Protein AF-A0A1M2ZMR6-F1 (afdb_monomer)

pLDDT: mean 93.02, std 10.54, range [47.06, 98.75]

Solvent-accessible surface area (backbone atoms only — not comparable to full-atom values): 6301 Å² total; per-residue (Å²): 128,54,48,66,56,36,40,55,54,36,48,52,54,34,48,53,54,47,52,56,48,49,60,54,49,73,72,46,52,87,74,58,43,62,72,53,46,61,58,56,54,52,52,50,52,54,50,54,51,53,74,79,42,80,59,54,53,69,56,30,53,56,42,58,70,40,93,54,41,49,62,54,52,46,66,53,53,67,72,58,63,57,68,60,66,56,50,51,50,50,51,52,52,52,52,51,52,52,53,54,52,52,54,54,58,53,62,63,71,78,110

Secondary structure (DSSP, 8-state):
--HHHHHHHHHHHHHHHHHHHHHHHTTS-TTGGGTTHHHHHHHHHHHHHHHH-PPPHHHHHHHHTSSSHHHHHHHHHGGG--THHHHHHHHHHHHHHHHHHHHHHHHTT--

Radius of gyration: 21.86 Å; Cα contacts (8 Å, |Δi|>4): 51; chains: 1; bounding box: 43×36×68 Å

Mean predicted aligned error: 5.64 Å

Sequence (111 aa):
MTVEELNIALYQKMFDEQDDFVKHLETLTPKEILNPAYEYTTRQDILLSLEENDLSAGEATQLLKQDKPLSAVFSVWEKRETPYMKSIFETMSDTARQLLQRENSSMGKER

Structure (mmCIF, N/CA/C/O backbone):
data_AF-A0A1M2ZMR6-F1
#
_entry.id   AF-A0A1M2ZMR6-F1
#
loop_
_atom_site.group_PDB
_atom_site.id
_atom_site.type_symbol
_atom_site.label_atom_id
_atom_site.label_alt_id
_atom_site.label_comp_id
_atom_site.label_asym_id
_atom_site.label_entity_id
_atom_site.label_seq_id
_atom_site.pdbx_PDB_ins_code
_atom_site.Cartn_x
_atom_site.Cartn_y
_atom_site.Cartn_z
_atom_site.occupancy
_atom_site.B_iso_or_equiv
_atom_site.auth_seq_id
_atom_site.auth_comp_id
_atom_site.auth_asym_id
_atom_site.auth_atom_id
_atom_site.pdbx_PDB_model_num
ATOM 1 N N . MET A 1 1 ? 15.777 3.134 -22.900 1.00 79.25 1 MET A N 1
ATOM 2 C CA . MET A 1 1 ? 14.499 3.713 -22.470 1.00 79.25 1 MET A CA 1
ATOM 3 C C . MET A 1 1 ? 14.761 5.117 -21.963 1.00 79.25 1 MET A C 1
ATOM 5 O O . MET A 1 1 ? 15.801 5.321 -21.336 1.00 79.25 1 MET A O 1
ATOM 9 N N . THR A 1 2 ? 13.894 6.069 -22.283 1.00 95.81 2 THR A N 1
ATOM 10 C CA . THR A 1 2 ? 13.901 7.423 -21.710 1.00 95.81 2 THR A CA 1
ATOM 11 C C . THR A 1 2 ? 13.433 7.392 -20.249 1.00 95.81 2 THR A C 1
ATOM 13 O O . THR A 1 2 ? 12.951 6.368 -19.768 1.00 95.81 2 THR A O 1
ATOM 16 N N . VAL A 1 3 ? 13.600 8.501 -19.517 1.00 96.06 3 VAL A N 1
ATOM 17 C CA . VAL A 1 3 ? 13.079 8.635 -18.139 1.00 96.06 3 VAL A CA 1
ATOM 18 C C . VAL A 1 3 ? 11.559 8.440 -18.117 1.00 96.06 3 VAL A C 1
ATOM 20 O O . VAL A 1 3 ? 11.052 7.691 -17.292 1.00 96.06 3 VAL A O 1
ATOM 23 N N . GLU A 1 4 ? 10.859 9.054 -19.067 1.00 96.31 4 GLU A N 1
ATOM 24 C CA . GLU A 1 4 ? 9.408 8.940 -19.238 1.00 96.31 4 GLU A CA 1
ATOM 25 C C . GLU A 1 4 ? 8.986 7.490 -19.527 1.00 96.31 4 GLU A C 1
ATOM 27 O O . GLU A 1 4 ? 8.147 6.935 -18.826 1.00 96.31 4 GLU A O 1
ATOM 32 N N . GLU A 1 5 ? 9.642 6.815 -20.479 1.00 97.75 5 GLU A N 1
ATOM 33 C CA . GLU A 1 5 ? 9.361 5.405 -20.791 1.00 97.75 5 GLU A CA 1
ATOM 34 C C . GLU A 1 5 ? 9.572 4.484 -19.577 1.00 97.75 5 GLU A C 1
ATOM 36 O O . GLU A 1 5 ? 8.863 3.490 -19.423 1.00 97.75 5 GLU A O 1
ATOM 41 N N . LEU A 1 6 ? 10.551 4.790 -18.716 1.00 98.31 6 LEU A N 1
ATOM 42 C CA . LEU A 1 6 ? 10.812 4.022 -17.497 1.00 98.31 6 LEU A CA 1
ATOM 43 C C . LEU A 1 6 ? 9.726 4.231 -16.436 1.00 98.31 6 LEU A C 1
ATOM 45 O O . LEU A 1 6 ? 9.324 3.250 -15.811 1.00 98.31 6 LEU A O 1
ATOM 49 N N . ASN A 1 7 ?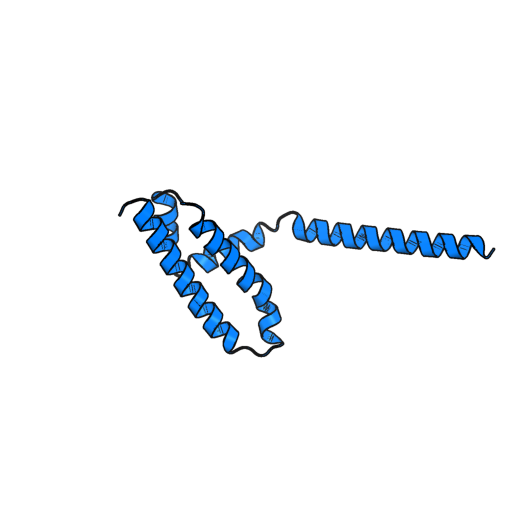 9.244 5.461 -16.238 1.00 98.38 7 ASN A N 1
ATOM 50 C CA . ASN A 1 7 ? 8.154 5.738 -15.297 1.00 98.38 7 ASN A CA 1
ATOM 51 C C . ASN A 1 7 ? 6.827 5.152 -15.789 1.00 98.38 7 ASN A C 1
ATOM 53 O O . ASN A 1 7 ? 6.145 4.495 -15.009 1.00 98.38 7 ASN A O 1
ATOM 57 N N . ILE A 1 8 ? 6.524 5.250 -17.088 1.00 98.25 8 ILE A N 1
ATOM 58 C CA . ILE A 1 8 ? 5.349 4.600 -17.694 1.00 98.25 8 ILE A CA 1
ATOM 59 C C . ILE A 1 8 ? 5.407 3.080 -17.498 1.00 98.25 8 ILE A C 1
ATOM 61 O O . ILE A 1 8 ? 4.431 2.463 -17.072 1.00 98.25 8 ILE A O 1
ATOM 65 N N . ALA A 1 9 ? 6.559 2.456 -17.768 1.00 98.44 9 ALA A N 1
ATOM 66 C CA . ALA A 1 9 ? 6.722 1.017 -17.574 1.00 98.44 9 ALA A CA 1
ATOM 67 C C . ALA A 1 9 ? 6.585 0.609 -16.099 1.00 98.44 9 ALA A C 1
ATOM 69 O O . ALA A 1 9 ? 6.017 -0.443 -15.795 1.00 98.44 9 ALA A O 1
ATOM 70 N N . LEU A 1 10 ? 7.106 1.427 -15.180 1.00 98.69 10 LEU A N 1
ATOM 71 C CA . LEU A 1 10 ? 6.979 1.186 -13.747 1.00 98.69 10 LEU A CA 1
ATOM 72 C C . LEU A 1 10 ? 5.525 1.315 -13.289 1.00 98.69 10 LEU A C 1
ATOM 74 O O . LEU A 1 10 ? 5.045 0.426 -12.588 1.00 98.69 10 LEU A O 1
ATOM 78 N N . TYR A 1 11 ? 4.832 2.372 -13.717 1.00 98.62 11 TYR A N 1
ATOM 79 C CA . TYR A 1 11 ? 3.420 2.585 -13.427 1.00 98.62 11 TYR A CA 1
ATOM 80 C C . TYR A 1 11 ? 2.592 1.392 -13.891 1.00 98.62 11 TYR A C 1
ATOM 82 O O . TYR A 1 11 ? 1.877 0.814 -13.081 1.00 98.62 11 TYR A O 1
ATOM 90 N N . GLN A 1 12 ? 2.757 0.948 -15.144 1.00 98.69 12 GLN A N 1
ATOM 91 C CA . GLN A 1 12 ? 2.014 -0.202 -15.663 1.00 98.69 12 GLN A CA 1
ATOM 92 C C . GLN A 1 12 ? 2.259 -1.459 -14.823 1.00 98.69 12 GLN A C 1
ATOM 94 O O . GLN A 1 12 ? 1.314 -2.142 -14.441 1.00 98.69 12 GLN A O 1
ATOM 99 N N . LYS A 1 13 ? 3.517 -1.738 -14.464 1.00 98.69 13 LYS A N 1
ATOM 100 C CA . LYS A 1 13 ? 3.854 -2.899 -13.634 1.00 98.69 13 LYS A CA 1
ATOM 101 C C . LYS A 1 13 ? 3.226 -2.823 -12.237 1.00 98.69 13 LYS A C 1
ATOM 103 O O . LYS A 1 13 ? 2.751 -3.832 -11.724 1.00 98.69 13 LYS A O 1
ATOM 108 N N . MET A 1 14 ? 3.240 -1.649 -11.608 1.00 98.75 14 MET A N 1
ATOM 109 C CA . MET A 1 14 ? 2.619 -1.436 -10.297 1.00 98.75 14 MET A CA 1
ATOM 110 C C . MET A 1 14 ? 1.087 -1.492 -10.386 1.00 98.75 14 MET A C 1
ATOM 112 O O . MET A 1 14 ? 0.444 -2.003 -9.472 1.00 98.75 14 MET A O 1
ATOM 116 N N . PHE A 1 15 ? 0.506 -1.007 -11.484 1.00 98.69 15 PHE A N 1
ATOM 117 C CA . PHE A 1 15 ? -0.927 -1.062 -11.749 1.00 98.69 15 PHE A CA 1
ATOM 118 C C . PHE A 1 15 ? -1.403 -2.507 -11.928 1.00 98.69 15 PHE A C 1
ATOM 120 O O . PHE A 1 15 ? -2.359 -2.908 -11.272 1.00 98.69 15 PHE A O 1
ATOM 127 N N . ASP A 1 16 ? -0.694 -3.313 -12.723 1.00 98.75 16 ASP A N 1
ATOM 128 C CA . ASP A 1 16 ? -0.993 -4.741 -12.895 1.00 98.75 16 ASP A CA 1
ATOM 129 C C . ASP A 1 16 ? -0.922 -5.484 -11.546 1.00 98.75 16 ASP A C 1
ATOM 131 O O . ASP A 1 16 ? -1.782 -6.301 -11.220 1.00 98.75 16 ASP A O 1
ATOM 135 N N . GLU A 1 17 ? 0.062 -5.144 -10.704 1.00 98.69 17 GLU A N 1
ATOM 136 C CA . GLU A 1 17 ? 0.170 -5.686 -9.346 1.00 98.69 17 GLU A CA 1
ATOM 137 C C . GLU A 1 17 ? -1.022 -5.286 -8.454 1.00 98.69 17 GLU A C 1
ATOM 139 O O . GLU A 1 17 ? -1.470 -6.079 -7.622 1.00 98.69 17 GLU A O 1
ATOM 144 N N . GLN A 1 18 ? -1.537 -4.059 -8.592 1.00 98.69 18 GLN A N 1
ATOM 145 C CA . GLN A 1 18 ? -2.737 -3.612 -7.884 1.00 98.69 18 GLN A CA 1
ATOM 146 C C . GLN A 1 18 ? -3.992 -4.321 -8.391 1.00 98.69 18 GLN A C 1
ATOM 148 O O . GLN A 1 18 ? -4.830 -4.697 -7.576 1.00 98.69 18 GLN A O 1
ATOM 153 N N . ASP A 1 19 ? -4.125 -4.521 -9.699 1.00 98.62 19 ASP A N 1
ATOM 154 C CA . ASP A 1 19 ? -5.255 -5.228 -10.304 1.00 98.62 19 ASP A CA 1
ATOM 155 C C . ASP A 1 19 ? -5.327 -6.680 -9.803 1.00 98.62 19 ASP A C 1
ATOM 157 O O . ASP A 1 19 ? -6.377 -7.148 -9.362 1.00 98.62 19 ASP A O 1
ATOM 1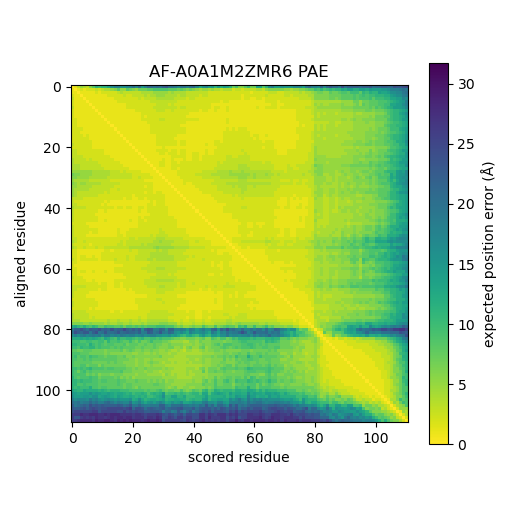61 N N . ASP A 1 20 ? -4.190 -7.375 -9.742 1.00 98.56 20 ASP A N 1
ATOM 162 C CA . ASP A 1 20 ? -4.116 -8.717 -9.156 1.00 98.56 20 ASP A CA 1
ATOM 163 C C . ASP A 1 20 ? -4.438 -8.730 -7.655 1.00 98.56 20 ASP A C 1
ATOM 165 O O . ASP A 1 20 ? -5.084 -9.662 -7.161 1.00 98.56 20 ASP A O 1
ATOM 169 N N . PHE A 1 21 ? -4.041 -7.686 -6.921 1.00 98.38 21 PHE A N 1
ATOM 170 C CA . PHE A 1 21 ? -4.433 -7.524 -5.524 1.00 98.38 21 PHE A CA 1
ATOM 171 C C . PHE A 1 21 ? -5.948 -7.326 -5.389 1.00 98.38 21 PHE A C 1
ATOM 173 O O . PHE A 1 21 ? -6.572 -8.006 -4.579 1.00 98.38 21 PHE A O 1
ATOM 180 N N . VAL A 1 22 ? -6.566 -6.478 -6.217 1.00 98.31 22 VAL A N 1
ATOM 181 C CA . VAL A 1 22 ? -8.021 -6.255 -6.230 1.00 98.31 22 VAL A CA 1
ATOM 182 C C . VAL A 1 22 ? -8.778 -7.539 -6.541 1.00 98.31 22 VAL A C 1
ATOM 184 O O . VAL A 1 22 ? -9.675 -7.894 -5.780 1.00 98.31 22 VAL A O 1
ATOM 187 N N . LYS A 1 23 ? -8.371 -8.296 -7.568 1.00 98.50 23 LYS A N 1
ATOM 188 C CA . LYS A 1 23 ? -8.969 -9.608 -7.875 1.00 98.50 23 LYS A CA 1
ATOM 189 C C . LYS A 1 23 ? -8.917 -10.550 -6.676 1.00 98.50 23 LYS A C 1
ATOM 191 O O . LYS A 1 23 ? -9.865 -11.289 -6.434 1.00 98.50 23 LYS A O 1
ATOM 196 N N . HIS A 1 24 ? -7.824 -10.536 -5.909 1.00 97.94 24 HIS A N 1
ATOM 197 C CA . HIS A 1 24 ? -7.752 -11.301 -4.666 1.00 97.94 24 HIS A CA 1
ATOM 198 C C . HIS A 1 24 ? -8.744 -10.779 -3.616 1.00 97.94 24 HIS A C 1
ATOM 200 O O . HIS A 1 24 ? -9.467 -11.582 -3.025 1.00 97.94 24 HIS A O 1
ATOM 206 N N . LEU A 1 25 ? -8.829 -9.461 -3.408 1.00 98.00 25 LEU A N 1
ATOM 207 C CA . LEU A 1 25 ? -9.764 -8.856 -2.452 1.00 98.00 25 LEU A CA 1
ATOM 208 C C . LEU A 1 25 ? -11.229 -9.163 -2.776 1.00 98.00 25 LEU A C 1
ATOM 210 O O . LEU A 1 25 ? -12.011 -9.402 -1.860 1.00 98.00 25 LEU A O 1
ATOM 214 N N . GLU A 1 26 ? -11.594 -9.220 -4.056 1.00 97.75 26 GLU A N 1
ATOM 215 C CA . GLU A 1 26 ? -12.945 -9.578 -4.508 1.00 97.75 26 GLU A CA 1
ATOM 216 C C . GLU A 1 26 ? -13.358 -11.008 -4.121 1.00 97.75 26 GLU A C 1
ATOM 218 O O . GLU A 1 26 ? -14.549 -11.315 -4.069 1.00 97.75 26 GLU A O 1
ATOM 223 N N . THR A 1 27 ? -12.398 -11.886 -3.805 1.00 98.00 27 THR A N 1
ATOM 224 C CA . THR A 1 27 ? -12.686 -13.240 -3.299 1.00 98.00 27 THR A CA 1
ATOM 225 C C . THR A 1 27 ? -12.956 -13.287 -1.792 1.00 98.00 27 THR A C 1
ATOM 227 O O . THR A 1 27 ? -13.425 -14.312 -1.292 1.00 98.00 27 THR A O 1
ATOM 230 N N . LEU A 1 28 ? -12.663 -12.207 -1.060 1.00 98.19 28 LEU A N 1
ATOM 231 C CA . LEU A 1 28 ? -12.779 -12.150 0.395 1.00 98.19 28 LEU A CA 1
ATOM 232 C C . LEU A 1 28 ? -14.215 -11.869 0.842 1.00 98.19 28 LEU A C 1
ATOM 234 O O . LEU A 1 28 ? -14.988 -11.172 0.184 1.00 98.19 28 LEU A O 1
ATOM 238 N N . THR A 1 29 ? -14.573 -12.358 2.029 1.00 98.12 29 THR A N 1
ATOM 239 C CA . THR A 1 29 ? -15.839 -11.970 2.660 1.00 98.12 29 THR A CA 1
ATOM 240 C C . THR A 1 29 ? -15.817 -10.500 3.104 1.00 98.12 29 THR A C 1
ATOM 242 O O . THR A 1 29 ? -14.746 -9.938 3.364 1.00 98.12 29 THR A O 1
ATOM 245 N N . PRO A 1 30 ? -16.992 -9.877 3.338 1.00 97.12 30 PRO A N 1
ATOM 246 C CA . PRO A 1 30 ? -17.065 -8.514 3.869 1.00 97.12 30 PRO A CA 1
ATOM 247 C C . PRO A 1 30 ? -16.319 -8.299 5.192 1.00 97.12 30 PRO A C 1
ATOM 249 O O . PRO A 1 30 ? -15.953 -7.175 5.512 1.00 97.12 30 PRO A O 1
ATOM 252 N N . LYS A 1 31 ? -16.104 -9.355 5.987 1.00 97.44 31 LYS A N 1
ATOM 253 C CA . LYS A 1 31 ? -15.330 -9.264 7.230 1.00 97.44 31 LYS A CA 1
ATOM 254 C C . LYS A 1 31 ? -13.827 -9.303 6.966 1.00 97.44 31 LYS A C 1
ATOM 256 O O . LYS A 1 31 ? -13.078 -8.590 7.624 1.00 97.44 31 LYS A O 1
ATOM 261 N N . GLU A 1 32 ? -13.389 -10.147 6.041 1.00 97.56 32 GLU A N 1
ATOM 262 C CA . GLU A 1 32 ? -11.971 -10.338 5.729 1.00 97.56 32 GLU A CA 1
ATOM 263 C C . GLU A 1 32 ? -11.383 -9.138 4.986 1.00 97.56 32 GLU A C 1
ATOM 265 O O . GLU A 1 32 ? -10.250 -8.762 5.274 1.00 97.56 32 GLU A O 1
ATOM 270 N N . ILE A 1 33 ? -12.163 -8.486 4.113 1.00 97.25 33 ILE A N 1
ATOM 271 C CA . ILE A 1 33 ? -11.716 -7.317 3.334 1.00 97.25 33 ILE A CA 1
ATOM 272 C C . ILE A 1 33 ? -11.399 -6.082 4.197 1.00 97.25 33 ILE A C 1
ATOM 274 O O . ILE A 1 33 ? -10.675 -5.193 3.758 1.00 97.25 33 ILE A O 1
ATOM 278 N N . LEU A 1 34 ? -11.878 -6.032 5.446 1.00 97.12 34 LEU A N 1
ATOM 279 C CA . LEU A 1 34 ? -11.571 -4.934 6.371 1.00 97.12 34 LEU A CA 1
ATOM 280 C C . LEU A 1 34 ? -10.082 -4.871 6.730 1.00 97.12 34 LEU A C 1
ATOM 282 O O . LEU A 1 34 ? -9.554 -3.782 6.933 1.00 97.12 34 LEU A O 1
ATOM 286 N N . ASN A 1 35 ? -9.405 -6.021 6.795 1.00 95.50 35 ASN A N 1
ATOM 287 C CA . ASN A 1 35 ? -7.989 -6.087 7.158 1.00 95.50 35 ASN A CA 1
ATOM 288 C C . ASN A 1 35 ? -7.077 -5.433 6.098 1.00 95.50 35 ASN A C 1
ATOM 290 O O . ASN A 1 35 ? -6.285 -4.567 6.464 1.00 95.50 35 ASN A O 1
ATOM 2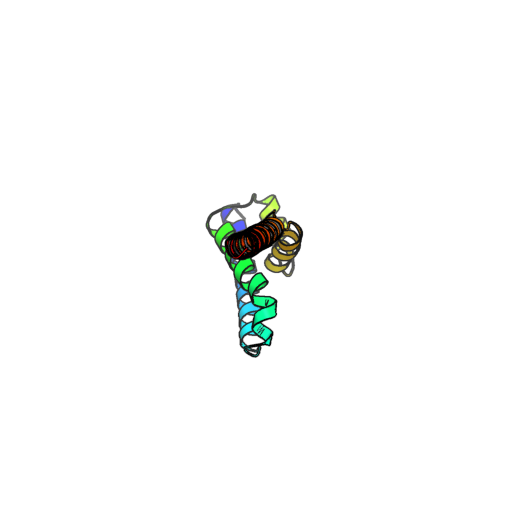94 N N . PRO A 1 36 ? -7.174 -5.780 4.799 1.00 96.94 36 PRO A N 1
ATOM 295 C CA . PRO A 1 36 ? -6.355 -5.168 3.754 1.00 96.94 36 PRO A CA 1
ATOM 296 C C . PRO A 1 36 ? -6.870 -3.805 3.272 1.00 96.94 36 PRO A C 1
ATOM 298 O O . PRO A 1 36 ? -6.250 -3.220 2.391 1.00 96.94 36 PRO A O 1
ATOM 301 N N . ALA A 1 37 ? -7.978 -3.276 3.805 1.00 95.88 37 ALA A N 1
ATOM 302 C CA . ALA A 1 37 ? -8.568 -2.026 3.320 1.00 95.88 37 ALA A CA 1
ATOM 303 C C . ALA A 1 37 ? -7.580 -0.845 3.357 1.00 95.88 37 ALA A C 1
ATOM 305 O O . ALA A 1 37 ? -7.525 -0.059 2.411 1.00 95.88 37 ALA A O 1
ATOM 306 N N . TYR A 1 38 ? -6.766 -0.755 4.416 1.00 93.94 38 TYR A N 1
ATOM 307 C CA . TYR A 1 38 ? -5.710 0.253 4.519 1.00 93.94 38 TYR A CA 1
ATOM 308 C C . TYR A 1 38 ? -4.675 0.096 3.399 1.00 93.94 38 TYR A C 1
ATOM 310 O O . TYR A 1 38 ? -4.453 1.037 2.637 1.00 93.94 38 TYR A O 1
ATOM 318 N N . GLU A 1 39 ? -4.116 -1.110 3.245 1.00 96.25 39 GLU A N 1
ATOM 319 C CA . GLU A 1 39 ? -3.155 -1.417 2.183 1.00 96.25 39 GLU A CA 1
ATOM 320 C C . GLU A 1 39 ? -3.732 -1.094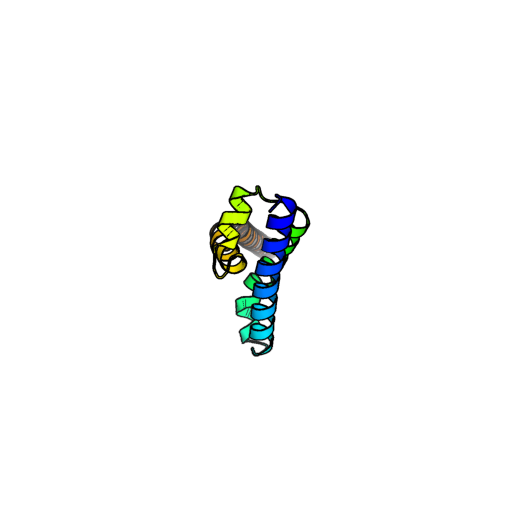 0.801 1.00 96.25 39 GLU A C 1
ATOM 322 O O . GLU A 1 39 ? -3.082 -0.409 0.016 1.00 96.25 39 GLU A O 1
ATOM 327 N N . TYR A 1 40 ? -4.969 -1.511 0.526 1.00 98.00 40 TYR A N 1
ATOM 328 C CA . TYR A 1 40 ? -5.652 -1.231 -0.735 1.00 98.00 40 TYR A CA 1
ATOM 329 C C . TYR A 1 40 ? -5.660 0.264 -1.060 1.00 98.00 40 TYR A C 1
ATOM 331 O O . TYR A 1 40 ? -5.178 0.652 -2.124 1.00 98.00 40 TYR A O 1
ATOM 339 N N . THR A 1 41 ? -6.154 1.098 -0.140 1.00 96.56 41 THR A N 1
ATOM 340 C CA . THR A 1 41 ? -6.245 2.547 -0.374 1.00 96.56 41 THR A CA 1
ATOM 341 C C . THR A 1 41 ? -4.871 3.195 -0.523 1.00 96.56 41 THR A C 1
ATOM 343 O O . THR A 1 41 ? -4.644 3.960 -1.452 1.00 96.56 41 THR A O 1
ATOM 346 N N . THR A 1 42 ? -3.906 2.826 0.319 1.00 95.94 42 THR A N 1
ATOM 347 C CA . THR A 1 42 ? -2.563 3.412 0.268 1.00 95.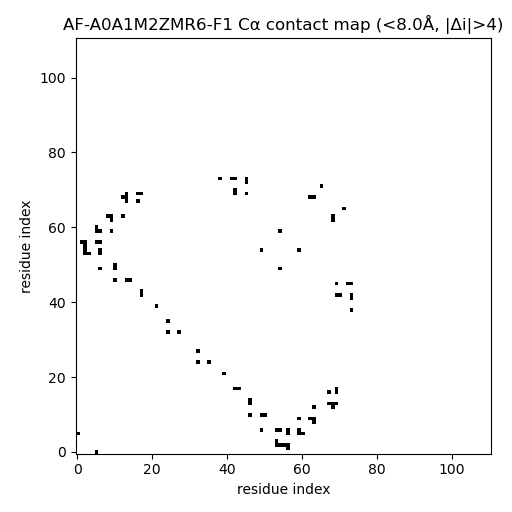94 42 THR A CA 1
ATOM 348 C C . THR A 1 42 ? -1.796 3.004 -0.989 1.00 95.94 42 THR A C 1
ATOM 350 O O . THR A 1 42 ? -1.022 3.794 -1.525 1.00 95.94 42 THR A O 1
ATOM 353 N N . ARG A 1 43 ? -2.015 1.794 -1.509 1.00 98.25 43 ARG A N 1
ATOM 354 C CA . ARG A 1 43 ? -1.451 1.378 -2.799 1.00 98.25 43 ARG A CA 1
ATOM 355 C C . ARG A 1 43 ? -2.000 2.210 -3.961 1.00 98.25 43 ARG A C 1
ATOM 357 O O . ARG A 1 43 ? -1.237 2.531 -4.870 1.00 98.25 43 ARG A O 1
ATOM 364 N N . GLN A 1 44 ? -3.275 2.607 -3.915 1.00 98.31 44 GLN A N 1
ATOM 365 C CA . GLN A 1 44 ? -3.845 3.543 -4.892 1.00 98.31 44 GLN A CA 1
ATOM 366 C C . GLN A 1 44 ? -3.212 4.934 -4.782 1.00 98.31 44 GLN A C 1
ATOM 368 O O . GLN A 1 44 ? -2.859 5.512 -5.806 1.00 98.31 44 GLN A O 1
ATOM 373 N N . ASP A 1 45 ? -2.984 5.432 -3.565 1.00 97.44 45 ASP A N 1
ATOM 374 C CA . ASP A 1 45 ? -2.302 6.717 -3.355 1.00 97.44 45 ASP A CA 1
ATOM 375 C C . ASP A 1 45 ? -0.860 6.701 -3.893 1.00 97.44 45 ASP A C 1
ATOM 377 O O . ASP A 1 45 ? -0.397 7.680 -4.479 1.00 97.44 45 ASP A O 1
ATOM 381 N N . ILE A 1 46 ? -0.143 5.581 -3.738 1.00 97.62 46 ILE A N 1
ATOM 382 C CA . ILE A 1 46 ? 1.205 5.402 -4.302 1.00 97.62 46 ILE A CA 1
ATOM 383 C C . ILE A 1 46 ? 1.168 5.459 -5.836 1.00 97.62 46 ILE A C 1
ATOM 385 O O . ILE A 1 46 ? 2.021 6.116 -6.432 1.00 97.62 46 ILE A O 1
ATOM 389 N N . LEU A 1 47 ? 0.196 4.793 -6.470 1.00 98.44 47 LEU A N 1
ATOM 390 C CA . LEU A 1 47 ? 0.023 4.824 -7.926 1.00 98.44 47 LEU A CA 1
ATOM 391 C C . LEU A 1 47 ? -0.300 6.231 -8.427 1.00 98.44 47 LEU A C 1
ATOM 393 O O . LEU A 1 47 ? 0.358 6.705 -9.346 1.00 98.44 47 LEU A O 1
ATOM 397 N N . LEU A 1 48 ? -1.250 6.914 -7.784 1.00 98.12 48 LEU A N 1
ATOM 398 C CA . LEU A 1 48 ? -1.612 8.290 -8.121 1.00 98.12 48 LEU A CA 1
ATOM 399 C C . LEU A 1 48 ? -0.414 9.239 -7.969 1.00 98.12 48 LEU A C 1
ATOM 401 O O . LEU A 1 48 ? -0.192 10.111 -8.800 1.00 98.12 48 LEU A O 1
ATOM 405 N N . SER A 1 49 ? 0.402 9.043 -6.931 1.00 97.50 49 SER A N 1
ATOM 406 C CA . SER A 1 49 ? 1.629 9.819 -6.741 1.00 97.50 49 SER A CA 1
ATOM 407 C C . SER A 1 49 ? 2.616 9.635 -7.900 1.00 97.50 49 SER A C 1
ATOM 409 O O . SER A 1 49 ? 3.224 10.610 -8.331 1.00 97.50 49 SER A O 1
ATOM 411 N N . LEU A 1 50 ? 2.760 8.413 -8.427 1.00 97.88 50 LEU A N 1
ATOM 412 C CA . LEU A 1 50 ? 3.616 8.129 -9.586 1.00 97.88 50 LEU A CA 1
ATOM 413 C C . LEU A 1 50 ? 3.005 8.612 -10.915 1.00 97.88 50 LEU A C 1
ATOM 415 O O . LEU A 1 50 ? 3.738 8.874 -11.857 1.00 97.88 50 LEU A O 1
ATOM 419 N N . GLU A 1 51 ? 1.683 8.738 -11.011 1.00 94.56 51 GLU A N 1
ATOM 420 C CA . GLU A 1 51 ? 1.023 9.326 -12.186 1.00 94.56 51 GLU A CA 1
ATOM 421 C C . GLU A 1 51 ? 1.317 10.828 -12.305 1.00 94.56 51 GLU A C 1
ATOM 423 O O . GLU A 1 51 ? 1.566 11.340 -13.394 1.00 94.56 51 GLU A O 1
ATOM 428 N N . GLU A 1 52 ? 1.345 11.524 -11.168 1.00 95.88 52 GLU A N 1
ATOM 429 C CA . GLU A 1 52 ? 1.576 12.971 -11.096 1.00 95.88 52 GLU A CA 1
ATOM 430 C C . GLU A 1 52 ? 3.067 13.354 -11.008 1.00 95.88 52 GLU A C 1
ATOM 432 O O . GLU A 1 52 ? 3.412 14.532 -11.118 1.00 95.88 52 GLU A O 1
ATOM 437 N N . ASN A 1 53 ? 3.967 12.393 -10.766 1.00 96.50 53 ASN A N 1
ATOM 438 C CA . ASN A 1 53 ? 5.391 12.649 -10.538 1.00 96.50 53 ASN A CA 1
ATOM 439 C C . ASN A 1 53 ? 6.281 11.588 -11.188 1.00 96.50 53 ASN A C 1
ATOM 441 O O . ASN A 1 53 ? 6.014 10.398 -11.088 1.00 96.50 53 ASN A O 1
ATOM 445 N N . ASP A 1 54 ? 7.436 12.010 -11.699 1.00 96.12 54 ASP A N 1
ATOM 446 C CA . ASP A 1 54 ? 8.451 11.096 -12.222 1.00 96.12 54 ASP A CA 1
ATOM 447 C C . ASP A 1 54 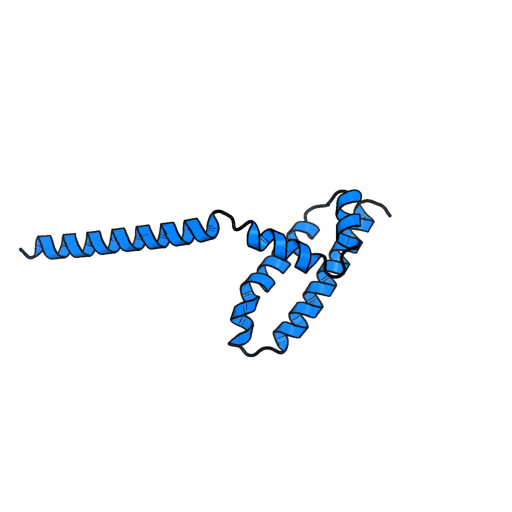? 9.570 10.824 -11.213 1.00 96.12 54 ASP A C 1
ATOM 449 O O . ASP A 1 54 ? 10.128 11.730 -10.585 1.00 96.12 54 ASP A O 1
ATOM 453 N N . LEU A 1 55 ? 9.986 9.563 -11.140 1.00 98.06 55 LEU A N 1
ATOM 454 C CA . LEU A 1 55 ? 11.265 9.174 -10.560 1.00 98.06 55 LEU A CA 1
ATOM 455 C C . LEU A 1 55 ? 12.403 9.405 -11.558 1.00 98.06 55 LEU A C 1
ATOM 457 O O . LEU A 1 55 ? 12.214 9.405 -12.779 1.00 98.06 55 LEU A O 1
ATOM 461 N N . SER A 1 56 ? 13.635 9.516 -11.058 1.00 98.25 56 SER A N 1
ATOM 462 C CA . SER A 1 56 ? 14.799 9.470 -11.944 1.00 98.25 56 SER A CA 1
ATOM 463 C C . SER A 1 56 ? 14.892 8.111 -12.650 1.00 98.25 56 SER A C 1
ATOM 465 O O . SER A 1 56 ? 14.472 7.078 -12.121 1.00 98.25 56 SER A O 1
ATOM 467 N N . ALA A 1 57 ? 15.535 8.069 -13.825 1.00 97.94 57 ALA A N 1
ATOM 468 C CA . ALA A 1 57 ? 15.755 6.812 -14.551 1.00 97.94 57 ALA A CA 1
ATOM 469 C C . ALA A 1 57 ? 16.413 5.727 -13.677 1.00 97.94 57 ALA A C 1
ATOM 471 O O . ALA A 1 57 ? 16.094 4.545 -13.809 1.00 97.94 57 ALA A O 1
ATOM 472 N N . GLY A 1 58 ? 17.325 6.121 -12.780 1.00 98.12 58 GLY A N 1
ATOM 473 C CA . GLY A 1 58 ? 17.992 5.203 -11.861 1.00 98.12 58 GLY A CA 1
ATOM 474 C C . GLY A 1 58 ? 17.028 4.586 -10.850 1.00 98.12 58 GLY A C 1
ATOM 475 O O . GLY A 1 58 ? 17.028 3.369 -10.678 1.00 98.12 58 GLY A O 1
ATOM 476 N N . GLU A 1 59 ? 16.187 5.406 -10.222 1.00 98.31 59 GLU A N 1
ATOM 477 C CA . GLU A 1 59 ? 15.189 4.971 -9.238 1.00 98.31 59 GLU A CA 1
ATOM 478 C C . GLU A 1 59 ? 14.122 4.077 -9.877 1.00 98.31 59 GLU A C 1
ATOM 480 O O . GLU A 1 59 ? 13.909 2.956 -9.406 1.00 98.31 59 GLU A O 1
ATOM 485 N N . ALA A 1 60 ? 13.536 4.511 -11.000 1.00 98.31 60 ALA A N 1
ATOM 486 C CA . ALA A 1 60 ? 12.538 3.733 -11.730 1.00 98.31 60 ALA A CA 1
ATOM 487 C C . ALA A 1 60 ? 13.093 2.365 -12.159 1.00 98.31 60 ALA A C 1
ATOM 489 O O . ALA A 1 60 ? 12.457 1.329 -11.962 1.00 98.31 60 ALA A O 1
ATOM 490 N N . THR A 1 61 ? 14.338 2.330 -12.649 1.00 98.12 61 THR A N 1
ATOM 491 C CA . THR A 1 61 ? 15.016 1.079 -13.026 1.00 98.12 61 THR A CA 1
ATOM 492 C C . THR A 1 61 ? 15.215 0.135 -11.836 1.00 98.12 61 THR A C 1
ATOM 494 O O . THR A 1 61 ? 15.143 -1.082 -12.009 1.00 98.12 61 THR A O 1
ATOM 497 N N . GLN A 1 62 ? 15.496 0.641 -10.630 1.00 98.31 62 GLN A N 1
ATOM 498 C CA . GLN A 1 62 ? 15.654 -0.225 -9.454 1.00 98.31 62 GLN A CA 1
ATOM 499 C C . GLN A 1 62 ? 14.320 -0.805 -8.987 1.00 98.31 62 GLN A C 1
ATOM 501 O O . GLN A 1 62 ? 14.268 -1.991 -8.659 1.00 98.31 62 GLN A O 1
ATOM 506 N N . LEU A 1 63 ? 13.247 -0.011 -9.007 1.00 98.31 63 LEU A N 1
ATOM 507 C CA . LEU A 1 63 ? 11.910 -0.507 -8.683 1.00 98.31 63 LEU A CA 1
ATOM 508 C C . LEU A 1 63 ? 11.418 -1.515 -9.727 1.00 98.31 63 LEU A C 1
ATOM 510 O O . LEU A 1 63 ? 10.924 -2.572 -9.355 1.00 98.31 63 LEU A O 1
ATOM 514 N N . LEU A 1 64 ? 11.659 -1.278 -11.020 1.00 98.38 64 LEU A N 1
ATOM 515 C CA . LEU A 1 64 ? 11.299 -2.212 -12.095 1.00 98.38 64 LEU A CA 1
ATOM 516 C C . LEU A 1 64 ? 11.910 -3.613 -11.929 1.00 98.38 64 LEU A C 1
ATOM 518 O O . LEU A 1 64 ? 11.304 -4.597 -12.361 1.00 98.38 64 LEU A O 1
ATOM 522 N N . LYS A 1 65 ? 13.085 -3.723 -11.295 1.00 98.12 65 LYS A N 1
ATOM 523 C CA . LYS A 1 65 ? 13.735 -5.011 -10.992 1.00 98.12 65 LYS A CA 1
ATOM 524 C C . LYS A 1 65 ? 13.057 -5.788 -9.865 1.00 98.12 65 LYS A C 1
ATOM 526 O O . LYS A 1 65 ? 13.303 -6.986 -9.750 1.00 98.12 65 LYS A O 1
ATOM 531 N N . GLN A 1 66 ? 12.259 -5.133 -9.023 1.00 98.31 66 GLN A N 1
ATOM 532 C CA . GLN A 1 66 ? 11.486 -5.824 -7.995 1.00 98.31 66 GLN A CA 1
ATOM 533 C C . GLN A 1 66 ? 10.392 -6.658 -8.651 1.00 98.31 66 GLN A C 1
ATOM 535 O O . GLN A 1 66 ? 9.820 -6.256 -9.661 1.00 98.31 66 GLN A O 1
ATOM 540 N N . ASP A 1 67 ? 10.091 -7.816 -8.073 1.00 97.69 67 ASP A N 1
ATOM 541 C CA . ASP A 1 67 ? 8.994 -8.659 -8.556 1.00 97.69 67 ASP A CA 1
ATOM 542 C C . ASP A 1 67 ? 7.644 -7.969 -8.302 1.00 97.69 67 ASP A C 1
ATOM 544 O O . ASP A 1 67 ? 6.834 -7.815 -9.211 1.00 97.69 67 ASP A O 1
ATOM 548 N N . LYS A 1 68 ? 7.487 -7.428 -7.085 1.00 98.06 68 LYS A N 1
ATOM 549 C CA . LYS A 1 68 ? 6.311 -6.686 -6.612 1.00 98.06 68 LYS A CA 1
ATOM 550 C C . LYS A 1 68 ? 6.679 -5.265 -6.153 1.00 98.06 68 LYS A C 1
ATOM 552 O O . LYS A 1 68 ? 6.818 -5.031 -4.947 1.00 98.06 68 LYS A O 1
ATOM 557 N N . PRO A 1 69 ? 6.949 -4.331 -7.084 1.00 98.44 69 PRO A N 1
ATOM 558 C CA . PRO A 1 69 ? 7.380 -2.976 -6.746 1.00 98.44 69 PRO A CA 1
ATOM 559 C C . PRO A 1 69 ? 6.371 -2.203 -5.889 1.00 98.44 69 PRO A C 1
ATOM 561 O O . PRO A 1 69 ? 6.794 -1.478 -4.989 1.00 98.44 69 PRO A O 1
ATOM 564 N N . LEU A 1 70 ? 5.064 -2.364 -6.109 1.00 98.62 70 LEU A N 1
ATOM 565 C CA . LEU A 1 70 ? 4.045 -1.631 -5.354 1.00 98.62 70 LEU A CA 1
ATOM 566 C C . LEU A 1 70 ? 3.971 -2.115 -3.904 1.00 98.62 70 LEU A C 1
ATOM 568 O O . LEU A 1 70 ? 4.023 -1.300 -2.982 1.00 98.62 70 LEU A O 1
ATOM 572 N N . SER A 1 71 ? 3.968 -3.432 -3.687 1.00 98.31 71 SER A N 1
ATOM 573 C CA . SER A 1 71 ? 4.070 -4.025 -2.349 1.00 98.31 71 SER A CA 1
ATOM 574 C C . SER A 1 71 ? 5.364 -3.620 -1.638 1.00 98.31 71 SER A C 1
ATOM 576 O O . SER A 1 71 ? 5.344 -3.294 -0.450 1.00 98.31 71 SER A O 1
ATOM 578 N N . ALA A 1 72 ? 6.492 -3.574 -2.357 1.00 97.94 72 ALA A N 1
ATOM 579 C CA . ALA A 1 72 ? 7.767 -3.156 -1.783 1.00 97.94 72 ALA A CA 1
ATOM 580 C C . ALA A 1 72 ? 7.716 -1.706 -1.274 1.00 97.94 72 ALA A C 1
ATOM 582 O O . ALA A 1 72 ? 8.110 -1.448 -0.134 1.00 97.94 72 ALA A O 1
ATOM 583 N N . VAL A 1 73 ? 7.183 -0.774 -2.075 1.00 97.31 73 VAL A N 1
ATOM 584 C CA . VAL A 1 73 ? 7.006 0.631 -1.668 1.00 97.31 73 VAL A CA 1
ATOM 585 C C . VAL A 1 73 ? 6.052 0.736 -0.476 1.00 97.31 73 VAL A C 1
ATOM 587 O O . VAL A 1 73 ? 6.398 1.385 0.515 1.00 97.31 73 VAL A O 1
ATOM 590 N N . PHE A 1 74 ? 4.909 0.044 -0.519 1.00 96.56 74 PHE A N 1
ATOM 591 C CA . PHE A 1 74 ? 3.943 0.013 0.582 1.00 96.56 74 PHE A CA 1
ATOM 592 C C . PHE A 1 74 ? 4.579 -0.467 1.899 1.00 96.56 74 PHE A C 1
ATOM 594 O O . PHE A 1 74 ? 4.455 0.207 2.917 1.00 96.56 74 PHE A O 1
ATOM 601 N N . SER A 1 75 ? 5.359 -1.553 1.872 1.00 94.50 75 SER A N 1
ATOM 602 C CA . SER A 1 75 ? 5.992 -2.133 3.071 1.00 94.50 75 SER A CA 1
ATOM 603 C C . SER A 1 75 ? 7.012 -1.217 3.764 1.00 94.50 75 SER A C 1
ATOM 605 O O . SER A 1 75 ? 7.339 -1.380 4.945 1.00 94.50 75 SER A O 1
ATOM 607 N N . VAL A 1 76 ? 7.576 -0.267 3.015 1.00 94.06 76 VAL A N 1
ATOM 608 C CA . VAL A 1 76 ? 8.457 0.770 3.558 1.00 94.06 76 VAL A CA 1
ATOM 609 C C . VAL A 1 76 ? 7.623 1.940 4.061 1.00 94.06 76 VAL A C 1
ATOM 611 O O . VAL A 1 76 ? 7.928 2.487 5.119 1.00 94.06 76 VAL A O 1
ATOM 614 N N . TRP A 1 77 ? 6.581 2.321 3.324 1.00 91.19 77 TRP A N 1
ATOM 615 C CA . TRP A 1 77 ? 5.678 3.403 3.693 1.00 91.19 77 TRP A CA 1
ATOM 616 C C . TRP A 1 77 ? 4.920 3.124 4.995 1.00 91.19 77 TRP A C 1
ATOM 618 O O . TRP A 1 77 ? 4.946 3.967 5.888 1.00 91.19 77 TRP A O 1
ATOM 628 N N . GLU A 1 78 ? 4.337 1.935 5.155 1.00 88.88 78 GLU A N 1
ATOM 629 C CA . GLU A 1 78 ? 3.576 1.559 6.357 1.00 88.88 78 GLU A CA 1
ATOM 630 C C . GLU A 1 78 ? 4.424 1.691 7.638 1.00 88.88 78 GLU A C 1
ATOM 632 O O . GLU A 1 78 ? 3.933 2.084 8.690 1.00 88.88 78 GLU A O 1
ATOM 637 N N . LYS A 1 79 ? 5.740 1.449 7.539 1.00 85.38 79 LYS A N 1
ATOM 638 C CA . LYS A 1 79 ? 6.699 1.544 8.656 1.00 85.38 79 LYS A CA 1
ATOM 639 C C . LYS A 1 79 ? 7.208 2.952 8.906 1.00 85.38 79 LYS A C 1
ATOM 641 O O . LYS A 1 79 ? 7.752 3.225 9.972 1.00 85.38 79 LYS A O 1
ATOM 646 N N . ARG A 1 80 ? 7.075 3.842 7.922 1.00 79.00 80 ARG A N 1
ATOM 647 C CA . ARG A 1 80 ? 7.375 5.268 8.089 1.00 79.00 80 ARG A CA 1
ATOM 648 C C . ARG A 1 80 ? 6.303 5.984 8.896 1.00 79.00 80 ARG A C 1
ATOM 650 O O . ARG A 1 80 ? 6.430 7.201 9.016 1.00 79.00 80 ARG A O 1
ATOM 657 N N . GLU A 1 81 ? 5.309 5.232 9.397 1.00 61.06 81 GLU A N 1
ATOM 658 C CA . GLU A 1 81 ? 4.143 5.650 10.167 1.00 61.06 81 GLU A CA 1
ATOM 659 C C . GLU A 1 81 ? 4.343 7.055 10.718 1.00 61.06 81 GLU A C 1
ATOM 661 O O . GLU A 1 81 ? 5.043 7.321 11.702 1.00 61.06 81 GLU A O 1
ATOM 666 N N . THR A 1 82 ? 3.818 7.978 9.919 1.00 63.44 82 THR A N 1
ATOM 667 C CA . THR A 1 82 ? 3.876 9.410 10.137 1.00 63.44 82 THR A CA 1
ATOM 668 C C . THR A 1 82 ? 3.233 9.725 11.490 1.00 63.44 82 THR A C 1
ATOM 670 O O . THR A 1 82 ? 2.596 8.865 12.107 1.00 63.44 82 THR A O 1
ATOM 673 N N . PRO A 1 83 ? 3.306 10.973 11.977 1.00 69.00 83 PRO A N 1
ATOM 674 C CA . PRO A 1 83 ? 2.596 11.378 13.186 1.00 69.00 83 PRO A CA 1
ATOM 675 C C . PRO A 1 83 ? 1.089 11.068 13.191 1.00 69.00 83 PRO A C 1
ATOM 677 O O . PRO A 1 83 ? 0.471 11.285 14.215 1.00 69.00 83 PRO A O 1
ATOM 680 N N . TYR A 1 84 ? 0.489 10.551 12.113 1.00 78.31 84 TYR A N 1
ATOM 681 C CA . TYR A 1 84 ? -0.924 10.212 11.993 1.00 78.31 84 TYR A CA 1
ATOM 682 C C . TYR A 1 84 ? -1.476 9.371 13.156 1.00 78.31 84 TYR A C 1
ATOM 684 O O . TYR A 1 84 ? -2.396 9.827 13.833 1.00 78.31 84 TYR A O 1
ATOM 692 N N . MET A 1 85 ? -0.900 8.200 13.465 1.00 80.69 85 MET A N 1
ATOM 693 C CA . MET A 1 85 ? -1.389 7.382 14.591 1.00 80.69 85 MET A CA 1
ATOM 694 C C . MET A 1 85 ? -1.169 8.064 15.941 1.00 80.69 85 MET A C 1
ATOM 696 O O . MET A 1 85 ? -2.014 7.987 16.836 1.00 80.69 85 MET A O 1
ATOM 700 N N . LYS A 1 86 ? -0.073 8.816 16.069 1.00 85.19 86 LYS A N 1
ATOM 701 C CA . LYS A 1 86 ? 0.180 9.648 17.245 1.00 85.19 86 LYS A CA 1
ATOM 702 C C . LYS A 1 86 ? -0.875 10.750 17.388 1.00 85.19 86 LYS A C 1
ATOM 704 O O . LYS A 1 86 ? -1.396 10.932 18.479 1.00 85.19 86 LYS A O 1
ATOM 709 N N . SER A 1 87 ? -1.242 11.430 16.307 1.00 89.31 87 SER A N 1
ATOM 710 C CA . SER A 1 87 ? -2.259 12.482 16.274 1.00 89.31 87 SER A CA 1
ATOM 711 C C . SER A 1 87 ? -3.656 11.934 16.547 1.00 89.31 87 SER A C 1
ATOM 713 O O . SER A 1 87 ? -4.435 12.579 17.248 1.00 89.31 87 SER A O 1
ATOM 715 N N . ILE A 1 88 ? -3.971 10.725 16.066 1.00 90.88 88 ILE A N 1
ATOM 716 C CA . ILE A 1 88 ? -5.197 10.012 16.446 1.00 90.88 88 ILE A CA 1
ATOM 717 C C . ILE A 1 88 ? -5.209 9.788 17.957 1.00 90.88 88 ILE A C 1
ATOM 719 O O . ILE A 1 88 ? -6.177 10.146 18.628 1.00 90.88 88 ILE A O 1
ATOM 723 N N . PHE A 1 89 ? -4.123 9.246 18.511 1.00 91.44 89 PHE A N 1
ATOM 724 C CA . PHE A 1 89 ? -4.040 8.979 19.942 1.00 91.44 89 PHE A CA 1
ATOM 725 C C . PHE A 1 89 ? -4.102 10.261 20.787 1.00 91.44 89 PHE A C 1
ATOM 727 O O . PHE A 1 89 ? -4.799 10.302 21.801 1.00 91.44 89 PHE A O 1
ATOM 734 N N . GLU A 1 90 ? -3.429 11.329 20.361 1.00 94.94 90 GLU A N 1
ATOM 735 C CA . GLU A 1 90 ? -3.513 12.651 20.990 1.00 94.94 90 GLU A CA 1
ATOM 736 C C . GLU A 1 90 ? -4.957 13.170 20.976 1.00 94.94 90 GLU A C 1
ATOM 738 O O . GLU A 1 90 ? -5.473 13.556 22.024 1.00 94.94 90 GLU A O 1
ATOM 743 N N . THR A 1 91 ? -5.655 13.057 19.841 1.00 95.88 91 THR A N 1
ATOM 744 C CA . THR A 1 91 ? -7.072 13.438 19.706 1.00 95.88 91 THR A CA 1
ATOM 745 C C . THR A 1 91 ? -7.970 12.637 20.651 1.00 95.88 91 THR A C 1
ATOM 747 O O . THR A 1 91 ? -8.848 13.203 21.312 1.00 95.88 91 THR A O 1
ATOM 750 N N . MET A 1 92 ? -7.747 11.324 20.765 1.00 96.81 92 MET A N 1
ATOM 751 C CA . MET A 1 92 ? -8.458 10.472 21.723 1.00 96.81 92 MET A CA 1
ATOM 752 C C . MET A 1 92 ? -8.202 10.926 23.164 1.00 96.81 92 MET A C 1
ATOM 754 O O . MET A 1 92 ? -9.141 11.049 23.954 1.00 96.81 92 MET A O 1
ATOM 758 N N . SER A 1 93 ? -6.939 11.205 23.501 1.00 97.44 93 SER A N 1
ATOM 759 C CA . SER A 1 93 ? -6.533 11.651 24.835 1.00 97.44 93 SER A CA 1
ATOM 760 C C . SER A 1 93 ? -7.176 12.987 25.205 1.00 97.44 93 SER A C 1
ATOM 762 O O . SER A 1 93 ? -7.735 13.128 26.294 1.00 97.44 93 SER A O 1
ATOM 764 N N . ASP A 1 94 ? -7.161 13.952 24.289 1.00 97.75 94 ASP A N 1
ATOM 765 C CA . ASP A 1 94 ? -7.764 15.267 24.494 1.00 97.75 94 ASP A CA 1
ATOM 766 C C . ASP A 1 94 ? -9.281 15.187 24.626 1.00 97.75 94 ASP A C 1
ATOM 768 O O . ASP A 1 94 ? -9.858 15.816 25.517 1.00 97.75 94 ASP A O 1
ATOM 772 N N . THR A 1 95 ? -9.928 14.354 23.810 1.00 97.69 95 THR A N 1
ATOM 773 C CA . THR A 1 95 ? -11.369 14.100 23.916 1.00 97.69 95 THR A CA 1
ATOM 774 C C . THR A 1 95 ? -11.720 13.525 25.289 1.00 97.69 95 THR A C 1
ATOM 776 O O . THR A 1 95 ? -12.632 14.021 25.952 1.00 97.69 95 THR A O 1
ATOM 779 N N . ALA A 1 96 ? -10.959 12.536 25.769 1.00 97.81 96 ALA A N 1
ATOM 780 C CA . ALA A 1 96 ? -11.163 11.954 27.094 1.00 97.81 96 ALA A CA 1
ATOM 781 C C . ALA A 1 96 ? -10.986 12.992 28.219 1.00 97.81 96 ALA A C 1
ATOM 783 O O . ALA A 1 96 ? -11.825 13.077 29.117 1.00 97.81 96 ALA A O 1
ATOM 784 N N . ARG A 1 97 ? -9.944 13.836 28.151 1.00 97.81 97 ARG A N 1
ATOM 785 C CA . ARG A 1 97 ? -9.721 14.926 29.123 1.00 97.81 97 ARG A CA 1
ATOM 786 C C . ARG A 1 97 ? -10.888 15.911 29.154 1.00 97.81 97 ARG A C 1
ATOM 788 O O . ARG A 1 97 ? -11.319 16.304 30.237 1.00 97.81 97 ARG A O 1
ATOM 795 N N . GLN A 1 98 ? -11.419 16.288 27.992 1.00 97.06 98 GLN A N 1
ATOM 796 C CA . GLN A 1 98 ? -12.570 17.189 27.904 1.00 97.06 98 GLN A CA 1
ATOM 797 C C . GLN A 1 98 ? -13.832 16.574 28.519 1.00 97.06 98 GLN A C 1
ATOM 799 O O . GLN A 1 98 ? -14.562 17.268 29.227 1.00 97.06 98 GLN A O 1
ATOM 804 N N . LEU A 1 99 ? -14.092 15.285 28.282 1.00 96.94 99 LEU A N 1
ATOM 805 C CA . LEU A 1 99 ? -15.240 14.587 28.868 1.00 96.94 99 LEU A CA 1
ATOM 806 C C . LEU A 1 99 ? -15.138 14.513 30.401 1.00 96.94 99 LEU A C 1
ATOM 808 O O . LEU A 1 99 ? -16.099 14.870 31.081 1.00 96.94 99 LEU A O 1
ATOM 812 N N . LEU A 1 100 ? -13.960 14.183 30.942 1.00 95.94 100 LEU A N 1
ATOM 813 C CA . LEU A 1 100 ? -13.711 14.166 32.392 1.00 95.94 100 LEU A CA 1
ATOM 814 C C . LEU A 1 100 ? -13.900 15.545 33.040 1.00 95.94 100 LEU A C 1
ATOM 816 O O . LEU A 1 100 ? -14.461 15.662 34.129 1.00 95.94 100 LEU A O 1
ATOM 820 N N . GLN A 1 101 ? -13.449 16.616 32.380 1.00 93.62 101 GLN A N 1
ATOM 821 C CA . GLN A 1 101 ? -13.654 17.978 32.882 1.00 93.62 101 GLN A CA 1
ATOM 822 C C . GLN A 1 101 ? -15.139 18.356 32.936 1.00 93.62 101 GLN A C 1
ATOM 824 O O . GLN A 1 101 ? -15.567 19.006 33.894 1.00 93.62 101 GLN A O 1
ATOM 829 N N . ARG A 1 102 ? -15.935 17.947 31.937 1.00 92.88 102 ARG A N 1
ATOM 8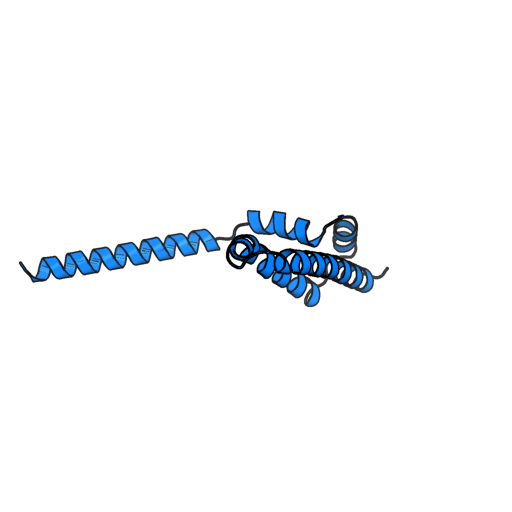30 C CA . ARG A 1 102 ? -17.384 18.206 31.902 1.00 92.88 102 ARG A CA 1
ATOM 831 C C . ARG A 1 102 ? -18.116 17.465 33.014 1.00 92.88 102 ARG A C 1
ATOM 833 O O . ARG A 1 102 ? -18.917 18.086 33.708 1.00 92.88 102 ARG A O 1
ATOM 840 N N . GLU A 1 103 ? -17.803 16.189 33.217 1.00 90.19 103 GLU A N 1
ATOM 841 C CA . GLU A 1 103 ? -18.377 15.373 34.291 1.00 90.19 103 GLU A CA 1
ATOM 842 C C . GLU A 1 103 ? -18.088 15.989 35.669 1.00 90.19 103 GLU A C 1
ATOM 844 O O . GLU A 1 103 ? -19.012 16.298 36.426 1.00 90.19 103 GLU A O 1
ATOM 849 N N . ASN A 1 104 ? -16.824 16.315 35.947 1.00 85.56 104 ASN A N 1
ATOM 850 C CA . ASN A 1 104 ? -16.424 16.944 37.209 1.00 85.56 104 ASN A CA 1
ATOM 851 C C . ASN A 1 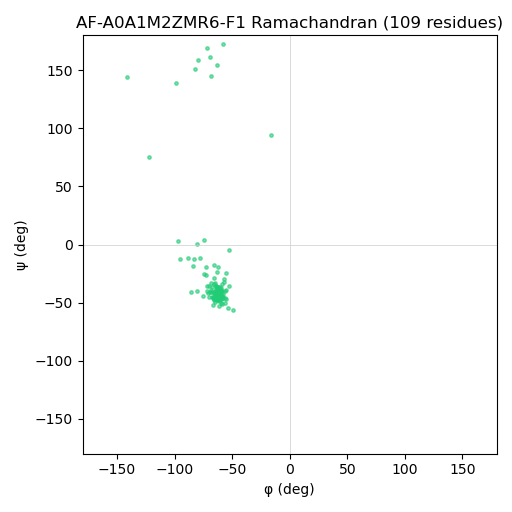104 ? -17.071 18.324 37.424 1.00 85.56 104 ASN A C 1
ATOM 853 O O . ASN A 1 104 ? -17.456 18.664 38.543 1.00 85.56 104 ASN A O 1
ATOM 857 N N . SER A 1 105 ? -17.234 19.114 36.359 1.00 81.81 105 SER A N 1
ATOM 858 C CA . SER A 1 105 ? -17.891 20.428 36.427 1.00 81.81 105 SER A CA 1
ATOM 859 C C . SER A 1 105 ? -19.406 20.331 36.626 1.00 81.81 105 SER A C 1
ATOM 861 O O . SER A 1 105 ? -20.003 21.263 37.162 1.00 81.81 105 SER A O 1
ATOM 863 N N . SER A 1 106 ? -20.038 19.235 36.194 1.00 73.69 106 SER A N 1
ATOM 864 C CA . SER A 1 106 ? -21.461 18.969 36.447 1.00 73.69 106 SER A CA 1
ATOM 865 C C . SER A 1 106 ? -21.706 18.518 37.890 1.00 73.69 106 SER A C 1
ATOM 867 O O . SER A 1 106 ? -22.545 19.097 38.572 1.00 73.69 106 SER A O 1
ATOM 869 N N . MET A 1 107 ? -20.870 17.614 38.410 1.00 68.31 107 MET A N 1
ATOM 870 C CA . MET A 1 107 ? -20.922 17.134 39.798 1.00 68.31 107 MET A CA 1
ATOM 871 C C . MET A 1 107 ? -20.593 18.220 40.836 1.00 68.31 107 MET A C 1
ATOM 873 O O . MET A 1 107 ? -21.078 18.176 41.964 1.00 68.31 107 MET A O 1
ATOM 877 N N . GLY A 1 108 ? -19.765 19.206 40.474 1.00 60.44 108 GLY A N 1
ATOM 878 C CA . GLY A 1 108 ? -19.439 20.349 41.333 1.00 60.44 108 GLY A CA 1
ATOM 879 C C . GLY A 1 108 ? -20.519 21.436 41.401 1.00 60.44 108 GLY A C 1
ATOM 880 O O . GLY A 1 108 ? -20.411 22.317 42.245 1.00 60.44 108 GLY A O 1
ATOM 881 N N . LYS A 1 109 ? -21.538 21.401 40.530 1.00 57.78 109 LYS A N 1
ATOM 882 C CA . LYS A 1 109 ? -22.677 22.342 40.541 1.00 57.78 109 LYS A CA 1
ATOM 883 C C . LYS A 1 109 ? -23.905 21.810 41.288 1.00 57.78 109 LYS A C 1
ATOM 885 O O . LYS A 1 109 ? -24.826 22.578 41.541 1.00 57.78 109 LYS A O 1
ATOM 890 N N . GLU A 1 110 ? -23.922 20.519 41.615 1.00 54.25 110 GLU A N 1
ATOM 891 C CA . GLU A 1 110 ? -25.002 19.849 42.357 1.00 54.25 110 GLU A CA 1
ATOM 892 C C . GLU A 1 110 ? -24.718 19.726 43.870 1.00 54.25 110 GLU A C 1
ATOM 894 O O . GLU A 1 110 ? -25.515 19.139 44.601 1.00 54.25 110 GLU A O 1
ATOM 899 N N . ARG A 1 111 ? -23.594 20.276 44.349 1.00 47.06 111 ARG A N 1
ATOM 900 C CA . ARG A 1 111 ? -23.219 20.372 45.770 1.00 47.06 111 ARG A CA 1
ATOM 901 C C . ARG A 1 111 ? -23.232 21.821 46.231 1.00 47.06 111 ARG A C 1
ATOM 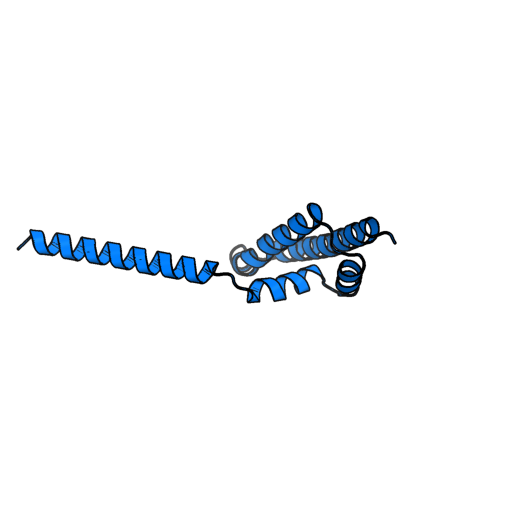903 O O . ARG A 1 111 ? -23.595 22.036 47.407 1.00 47.06 111 ARG A O 1
#

Foldseek 3Di:
DDQVVLLVLLLVLLVVLLVVVVVVLVPDDPVRNVVCVVVNVVLVVVSVVSVVDTDGSVVSVVLSPDNNSSVVVSVVVVVPPDCVVVVVVVVVVVVVVVVVVVVVVVVVVVD

Nearest PDB structures (foldseek):
  7lsv-assembly1_A  TM=5.023E-01  e=9.818E+00  Legionella pneumophila subsp. pneumophila str. Philadelphia 1
  4tx5-assembly1_A  TM=2.977E-01  e=7.615E+00  Homo sapiens
  8qbr-assembly1_A  TM=2.935E-01  e=6.706E+00  Nostoc punctiforme